Protein AF-A0A074RES9-F1 (afdb_monomer_lite)

Organism: NCBI:txid1423351

pLDDT: mean 89.36, std 9.58, range [48.75, 98.12]

Foldseek 3Di:
DQPLVPPVCNPVVVVVQCVVPNQWDDPDPPDIHGNDPVCCCCAVNDPVVDFDDPVLVVPPPDPDDALRRDRDPVRVD

Structure (mmCIF, N/CA/C/O backbone):
data_AF-A0A074RES9-F1
#
_entry.id   AF-A0A074RES9-F1
#
loop_
_atom_site.group_PDB
_atom_site.id
_atom_site.type_symbol
_atom_site.label_atom_id
_atom_site.label_alt_id
_atom_site.label_comp_id
_atom_site.label_asym_id
_atom_site.label_entity_id
_atom_site.label_seq_id
_atom_site.pdbx_PDB_ins_code
_atom_site.Cartn_x
_atom_site.Cartn_y
_atom_site.Cartn_z
_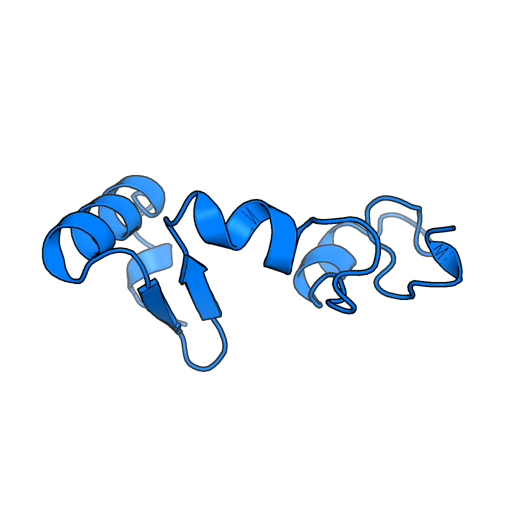atom_site.occupancy
_atom_site.B_iso_or_equiv
_atom_site.auth_seq_id
_atom_site.auth_comp_id
_atom_site.auth_asym_id
_atom_site.aut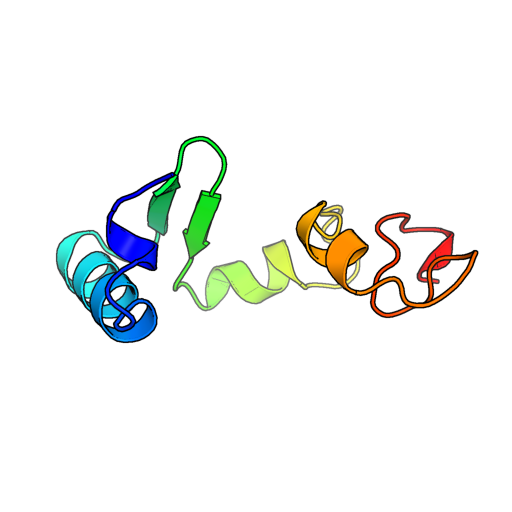h_atom_id
_atom_site.pdbx_PDB_model_num
ATOM 1 N N . MET A 1 1 ? -12.350 12.066 -4.553 1.00 48.75 1 MET A N 1
ATOM 2 C CA . MET A 1 1 ? -11.201 11.669 -3.707 1.00 48.75 1 MET A CA 1
ATOM 3 C C . MET A 1 1 ? -11.706 11.408 -2.296 1.00 48.75 1 MET A C 1
ATOM 5 O O . MET A 1 1 ? -12.540 12.176 -1.832 1.00 48.75 1 MET A O 1
ATOM 9 N N . SER A 1 2 ? -11.269 10.322 -1.652 1.00 55.44 2 SER A N 1
ATOM 10 C CA . SER A 1 2 ? -11.679 9.969 -0.283 1.00 55.44 2 SER A CA 1
ATOM 11 C C . SER A 1 2 ? -11.239 11.049 0.715 1.00 55.44 2 SER A C 1
ATOM 13 O O . SER A 1 2 ? -10.102 11.514 0.657 1.00 55.44 2 SER A O 1
ATOM 15 N N . SER A 1 3 ? -12.131 11.450 1.628 1.00 64.12 3 SER A N 1
ATOM 16 C CA . SER A 1 3 ? -11.881 12.474 2.660 1.00 64.12 3 SER A CA 1
ATOM 17 C C . SER A 1 3 ? -10.669 12.168 3.553 1.00 64.12 3 SER A C 1
ATOM 19 O O . SER A 1 3 ? -10.116 13.085 4.155 1.00 64.12 3 SER A O 1
ATOM 21 N N . LEU A 1 4 ? -10.253 10.899 3.630 1.00 65.50 4 LEU A N 1
ATOM 22 C CA . LEU A 1 4 ? -9.192 10.404 4.513 1.00 65.50 4 LEU A CA 1
ATOM 23 C C . LEU A 1 4 ? -7.807 11.001 4.198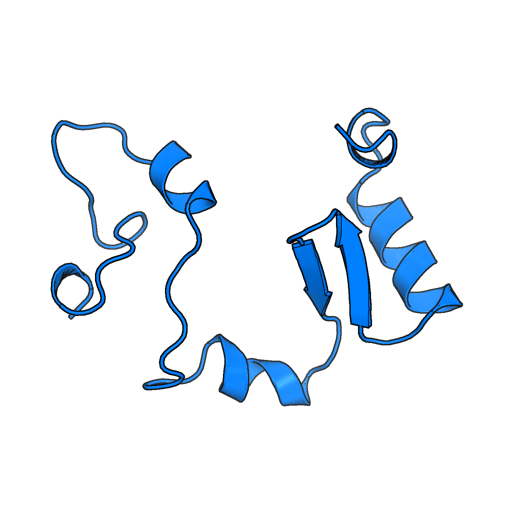 1.00 65.50 4 LEU A C 1
ATOM 25 O O . LEU A 1 4 ? -6.984 11.128 5.093 1.00 65.50 4 LEU A O 1
ATOM 29 N N . VAL A 1 5 ? -7.549 11.399 2.947 1.00 64.81 5 VAL A N 1
ATOM 30 C CA . VAL A 1 5 ? -6.219 11.876 2.513 1.00 64.81 5 VAL A CA 1
ATOM 31 C C . VAL A 1 5 ? -6.018 13.374 2.786 1.00 64.81 5 VAL A C 1
ATOM 33 O O . VAL A 1 5 ? -4.893 13.845 2.913 1.00 64.81 5 VAL A O 1
ATOM 36 N N . ARG A 1 6 ? -7.101 14.153 2.907 1.00 74.62 6 ARG A N 1
ATOM 37 C CA . ARG A 1 6 ? -7.028 15.627 2.971 1.00 74.62 6 ARG A CA 1
ATOM 38 C C . ARG A 1 6 ? -6.773 16.177 4.379 1.00 74.62 6 ARG A C 1
ATOM 40 O O . ARG A 1 6 ? -6.602 17.379 4.536 1.00 74.62 6 ARG A O 1
ATOM 47 N N . THR A 1 7 ? -6.778 15.326 5.400 1.00 84.00 7 THR A N 1
ATOM 48 C CA . THR A 1 7 ? -6.638 15.742 6.804 1.00 84.00 7 THR A CA 1
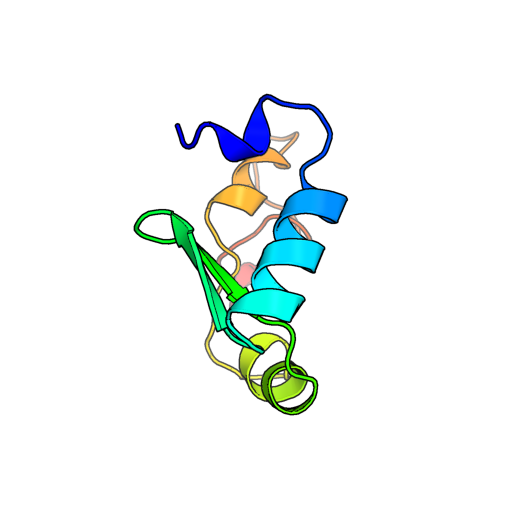ATOM 49 C C . THR A 1 7 ? -5.185 15.948 7.231 1.00 84.00 7 THR A C 1
ATOM 51 O O . THR A 1 7 ? -4.959 16.508 8.294 1.00 84.00 7 THR A O 1
ATOM 54 N N . GLY A 1 8 ? -4.207 15.483 6.443 1.00 89.19 8 GLY A N 1
ATOM 55 C CA . GLY A 1 8 ? -2.794 15.449 6.841 1.00 89.19 8 GLY A CA 1
ATOM 56 C C . GLY A 1 8 ? -2.439 14.315 7.813 1.00 89.19 8 GLY A C 1
ATOM 57 O O . GLY A 1 8 ? -1.263 14.093 8.065 1.00 89.19 8 GLY A O 1
ATOM 58 N N . HIS A 1 9 ? -3.430 13.554 8.288 1.00 91.56 9 HIS A N 1
ATOM 59 C CA . HIS A 1 9 ? -3.278 12.466 9.264 1.00 91.56 9 HIS A CA 1
ATOM 60 C C . HIS A 1 9 ? -3.472 11.084 8.624 1.00 91.56 9 HIS A C 1
ATOM 62 O O . HIS A 1 9 ? -4.146 10.209 9.168 1.00 91.56 9 HIS A O 1
ATOM 68 N N . HIS A 1 10 ? -2.988 10.910 7.391 1.00 91.19 10 HIS A N 1
ATOM 69 C CA . HIS A 1 10 ? -3.257 9.700 6.612 1.00 91.19 10 HIS A CA 1
ATOM 70 C C . HIS A 1 10 ? -2.752 8.439 7.325 1.00 91.19 10 HIS A C 1
ATOM 72 O O . HIS A 1 10 ? -3.480 7.453 7.411 1.00 91.19 10 HIS A O 1
ATOM 78 N N . SER A 1 11 ? -1.528 8.476 7.854 1.00 93.25 11 SER A N 1
ATOM 79 C CA . SER A 1 11 ? -0.900 7.322 8.500 1.00 93.25 11 SER A CA 1
ATOM 80 C C . SER A 1 11 ? -1.647 6.895 9.764 1.00 93.25 11 SER A C 1
ATOM 82 O O . SER A 1 11 ? -1.924 5.711 9.934 1.00 93.25 11 SER A O 1
ATOM 84 N N . GLU A 1 12 ? -2.042 7.845 10.614 1.00 95.19 12 GLU A N 1
ATOM 85 C CA . GLU A 1 12 ? -2.794 7.574 11.843 1.00 95.19 12 GLU A CA 1
ATOM 86 C C . GLU A 1 12 ? -4.185 7.017 11.537 1.00 95.19 12 GLU A C 1
ATOM 88 O O . GLU A 1 12 ? -4.648 6.087 12.194 1.00 95.19 12 GLU A O 1
ATOM 93 N N . ILE A 1 13 ? -4.843 7.549 10.505 1.00 94.62 13 ILE A N 1
ATOM 94 C CA . ILE A 1 13 ? -6.150 7.062 10.061 1.00 94.62 13 ILE A CA 1
ATOM 95 C C . ILE A 1 13 ? -6.040 5.631 9.527 1.00 94.62 13 ILE A C 1
ATOM 97 O O . ILE A 1 13 ? -6.850 4.784 9.893 1.00 94.62 13 ILE A O 1
ATOM 101 N N . VAL A 1 14 ? -5.052 5.337 8.676 1.00 95.56 14 VAL A N 1
ATOM 102 C CA . VAL A 1 14 ? -4.847 3.980 8.142 1.00 95.56 14 VAL A CA 1
ATOM 103 C C . VAL A 1 14 ? -4.550 2.992 9.269 1.00 95.56 14 VAL A C 1
ATOM 105 O O . VAL A 1 14 ? -5.145 1.915 9.293 1.00 95.56 14 VAL A O 1
ATOM 108 N N . GLN A 1 15 ? -3.728 3.383 10.244 1.00 96.81 15 GLN A N 1
ATOM 109 C CA . GLN A 1 15 ? -3.457 2.578 11.434 1.00 96.81 15 GLN A CA 1
ATOM 110 C C . GLN A 1 15 ? -4.743 2.264 12.218 1.00 96.81 15 GLN A C 1
ATOM 112 O O . GLN A 1 15 ? -5.037 1.098 12.473 1.00 96.81 15 GLN A O 1
ATOM 117 N N . GLN A 1 16 ? -5.566 3.275 12.517 1.00 96.56 16 GLN A N 1
ATOM 118 C CA . GLN A 1 16 ? -6.851 3.084 13.209 1.00 96.56 16 GLN A CA 1
ATOM 119 C C . GLN A 1 16 ? -7.818 2.183 12.426 1.00 96.56 16 GLN A C 1
ATOM 121 O O . GLN A 1 16 ? -8.592 1.422 13.010 1.00 96.56 16 GLN A O 1
ATOM 126 N N . LEU A 1 17 ? -7.800 2.257 11.092 1.00 96.75 17 LEU A N 1
ATOM 127 C CA . LEU A 1 17 ? -8.614 1.376 10.257 1.00 96.75 17 LEU A CA 1
ATOM 128 C C . LEU A 1 17 ? -8.146 -0.078 10.355 1.00 96.75 17 LEU A C 1
ATOM 130 O O . LEU A 1 17 ? -8.995 -0.962 10.445 1.00 96.75 17 LEU A O 1
ATOM 134 N N . HIS A 1 18 ? -6.837 -0.330 10.375 1.00 98.12 18 HIS A N 1
ATOM 135 C CA . HIS A 1 18 ? -6.298 -1.677 10.564 1.00 98.12 18 HIS A CA 1
ATOM 136 C C . HIS A 1 18 ? -6.575 -2.227 11.968 1.00 98.12 18 HIS A C 1
ATOM 138 O O . HIS A 1 18 ? -6.955 -3.387 12.101 1.00 98.12 18 HIS A O 1
ATOM 144 N N . GLU A 1 19 ? -6.502 -1.391 13.007 1.00 97.75 19 GLU A N 1
ATOM 145 C CA . GLU A 1 19 ? -6.909 -1.771 14.369 1.00 97.75 19 GLU A CA 1
ATOM 146 C C . GLU A 1 19 ? -8.390 -2.170 14.441 1.00 97.75 19 GLU A C 1
ATOM 148 O O . GLU A 1 19 ? -8.759 -3.085 15.176 1.00 97.75 19 GLU A O 1
ATOM 153 N N . LYS A 1 20 ? -9.249 -1.506 13.656 1.00 97.94 20 LYS A N 1
ATOM 154 C CA . LYS A 1 20 ? -10.696 -1.749 13.656 1.00 97.94 20 LYS A CA 1
ATOM 155 C C . LYS A 1 20 ? -11.135 -2.912 12.763 1.00 97.94 20 LYS A C 1
ATOM 157 O O . LYS A 1 20 ? -12.068 -3.628 13.122 1.00 97.94 20 LYS A O 1
ATOM 162 N N . TYR A 1 21 ? -10.545 -3.046 11.578 1.00 97.88 21 TYR A N 1
ATOM 163 C CA . TYR A 1 21 ? -11.032 -3.946 10.525 1.00 97.88 21 TYR A CA 1
ATOM 164 C C . TYR A 1 21 ? -10.075 -5.103 10.210 1.00 97.88 21 TYR A C 1
ATOM 166 O O . TYR A 1 21 ? -10.442 -5.996 9.449 1.00 97.88 21 TYR A O 1
ATOM 174 N N . GLY A 1 22 ? -8.884 -5.122 10.809 1.00 97.62 22 GLY A N 1
ATOM 175 C CA . GLY A 1 22 ? -7.888 -6.170 10.619 1.00 97.62 22 GLY A CA 1
ATOM 176 C C . GLY A 1 22 ? -6.885 -5.864 9.508 1.00 97.62 22 GLY A C 1
ATOM 177 O O . GLY A 1 22 ? -6.674 -4.719 9.113 1.00 97.62 22 GLY A O 1
ATOM 178 N N . THR A 1 23 ? -6.228 -6.906 9.004 1.00 97.81 23 THR A N 1
ATOM 179 C CA . THR A 1 23 ? -5.023 -6.783 8.170 1.00 97.81 23 THR A CA 1
ATOM 180 C C . THR A 1 23 ? -5.284 -6.299 6.741 1.00 97.81 23 THR A C 1
ATOM 182 O O . THR A 1 23 ? -4.360 -5.806 6.104 1.00 97.81 23 THR A O 1
ATOM 185 N N . PHE A 1 24 ? -6.524 -6.343 6.244 1.00 97.19 24 PHE A N 1
ATOM 186 C CA . PHE A 1 24 ? -6.893 -5.875 4.902 1.00 97.19 24 PHE A CA 1
ATOM 187 C C . PHE A 1 24 ? -7.949 -4.771 4.983 1.00 97.19 24 PHE A C 1
ATOM 189 O O . PHE A 1 24 ? -9.073 -5.000 5.429 1.00 97.19 24 PHE A O 1
ATOM 196 N N . VAL A 1 25 ? -7.616 -3.576 4.490 1.00 97.50 25 VAL A N 1
ATOM 197 C CA . VAL A 1 25 ? -8.502 -2.404 4.525 1.00 97.50 25 VAL A CA 1
ATOM 198 C C . VAL A 1 25 ? -8.639 -1.805 3.131 1.00 97.50 25 VAL A C 1
ATOM 200 O O . VAL A 1 25 ? -7.656 -1.446 2.489 1.00 97.50 25 VAL A O 1
ATOM 203 N N . ARG A 1 26 ? -9.872 -1.620 2.650 1.00 95.56 26 ARG A N 1
ATOM 204 C CA . ARG A 1 26 ? -10.134 -0.912 1.388 1.00 95.56 26 ARG A CA 1
ATOM 205 C C . ARG A 1 26 ? -10.201 0.601 1.627 1.00 95.56 26 ARG A C 1
ATOM 207 O O . ARG A 1 26 ? -11.177 1.092 2.184 1.00 95.56 26 ARG A O 1
ATOM 214 N N . LEU A 1 27 ? -9.194 1.340 1.157 1.00 92.81 27 LEU A N 1
ATOM 215 C CA . LEU A 1 27 ? -9.106 2.808 1.276 1.00 92.81 27 LEU A CA 1
ATOM 216 C C . LEU A 1 27 ? -9.792 3.551 0.117 1.00 92.81 27 LEU A C 1
ATOM 218 O O . LEU A 1 27 ? -10.157 4.724 0.236 1.00 92.81 27 LEU A O 1
ATOM 222 N N . GLY A 1 28 ? -9.980 2.872 -1.015 1.00 90.75 28 GLY A N 1
ATOM 223 C CA . GLY A 1 28 ? -10.671 3.394 -2.190 1.00 90.75 28 GLY A CA 1
ATOM 224 C C . GLY A 1 28 ? -11.112 2.275 -3.136 1.00 90.75 28 GLY A C 1
ATOM 225 O O . GLY A 1 28 ? -10.822 1.108 -2.874 1.00 90.75 28 GLY A O 1
ATOM 226 N N . PRO A 1 29 ? -11.791 2.600 -4.251 1.00 91.44 29 PRO A N 1
ATOM 227 C CA . PRO A 1 29 ? -12.328 1.593 -5.169 1.00 91.44 29 PRO A CA 1
ATOM 228 C C . PRO A 1 29 ? -11.286 0.554 -5.609 1.00 91.44 29 PRO A C 1
ATOM 230 O O . PRO A 1 29 ? -11.558 -0.640 -5.536 1.00 91.44 29 PRO A O 1
ATOM 233 N N . ASN A 1 30 ? -10.068 1.011 -5.922 1.00 91.44 30 ASN A N 1
ATOM 234 C CA . ASN A 1 30 ? -8.955 0.184 -6.402 1.00 91.44 30 ASN A CA 1
ATOM 235 C C . ASN A 1 30 ? -7.724 0.242 -5.476 1.00 91.44 30 ASN A C 1
ATOM 237 O O . ASN A 1 30 ? -6.603 0.067 -5.937 1.00 91.44 30 ASN A O 1
ATOM 241 N N . HIS A 1 31 ? -7.909 0.552 -4.188 1.00 92.31 31 HIS A N 1
ATOM 242 C CA . HIS A 1 31 ? -6.804 0.694 -3.235 1.00 92.31 31 HIS A CA 1
ATOM 243 C C . HIS A 1 31 ? -7.099 -0.111 -1.971 1.00 92.31 31 HIS A C 1
ATOM 245 O O . HIS A 1 31 ? -8.017 0.220 -1.214 1.00 92.31 31 HIS A O 1
ATOM 251 N N . ILE A 1 32 ? -6.312 -1.166 -1.767 1.00 94.62 32 ILE A N 1
ATOM 252 C CA . ILE A 1 32 ? -6.317 -1.999 -0.567 1.00 94.62 32 ILE A CA 1
ATOM 253 C C . ILE A 1 32 ? -4.993 -1.768 0.156 1.00 94.62 32 ILE A C 1
ATOM 255 O O . ILE A 1 32 ? -3.932 -1.892 -0.449 1.00 94.62 32 ILE A O 1
ATOM 259 N N . SER A 1 33 ? -5.074 -1.411 1.432 1.00 95.62 33 SER A N 1
ATOM 260 C CA . SER A 1 33 ? -3.943 -1.397 2.349 1.00 95.62 33 SER A CA 1
ATOM 261 C C . SER A 1 33 ? -3.864 -2.752 3.044 1.00 95.62 33 SER A C 1
ATOM 263 O O . SER A 1 33 ? -4.896 -3.306 3.440 1.00 95.62 33 SER A O 1
ATOM 265 N N . ILE A 1 34 ? -2.656 -3.307 3.114 1.00 97.06 34 ILE A N 1
ATOM 266 C CA . ILE A 1 34 ? -2.383 -4.649 3.626 1.00 97.06 34 ILE A CA 1
ATOM 267 C C . ILE A 1 34 ? -1.329 -4.516 4.723 1.00 97.06 34 ILE A C 1
ATOM 269 O O . ILE A 1 34 ? -0.231 -4.026 4.471 1.00 97.06 34 ILE A O 1
ATOM 273 N N . ALA A 1 35 ? -1.682 -4.953 5.926 1.00 96.94 35 ALA A N 1
ATOM 274 C CA . ALA A 1 35 ? -0.838 -4.974 7.114 1.00 96.94 35 ALA A CA 1
ATOM 275 C C . ALA A 1 35 ? -0.682 -6.423 7.602 1.00 96.94 35 ALA A C 1
ATOM 277 O O . ALA A 1 35 ? -1.067 -6.760 8.720 1.00 96.94 35 ALA A O 1
ATOM 278 N N . ASP A 1 36 ? -0.178 -7.289 6.720 1.00 97.12 36 ASP A N 1
ATOM 279 C CA . ASP A 1 36 ? 0.005 -8.724 6.953 1.00 97.12 36 ASP A CA 1
ATOM 280 C C . ASP A 1 36 ? 1.440 -9.135 6.570 1.00 97.12 36 ASP A C 1
ATOM 282 O O . ASP A 1 36 ? 1.821 -8.945 5.408 1.00 97.12 36 ASP A O 1
ATOM 286 N N . PRO A 1 37 ? 2.257 -9.663 7.501 1.00 95.25 37 PRO A N 1
ATOM 287 C CA . PRO A 1 37 ? 3.617 -10.096 7.186 1.00 95.25 37 PRO A CA 1
ATOM 288 C C . PRO A 1 37 ? 3.657 -11.225 6.146 1.00 95.25 37 PRO A C 1
ATOM 290 O O . PRO A 1 37 ? 4.574 -11.246 5.324 1.00 95.25 37 PRO A O 1
ATOM 293 N N . ASP A 1 38 ? 2.653 -12.106 6.113 1.00 95.12 38 ASP A N 1
ATOM 294 C CA . ASP A 1 38 ? 2.618 -13.244 5.186 1.00 95.12 38 ASP A CA 1
ATOM 295 C C . ASP A 1 38 ? 2.334 -12.797 3.739 1.00 95.12 38 ASP A C 1
ATOM 297 O O . ASP A 1 38 ? 2.609 -13.520 2.779 1.00 95.12 38 ASP A O 1
ATOM 301 N N . ALA A 1 39 ? 1.838 -11.568 3.550 1.00 94.38 39 ALA A N 1
ATOM 302 C CA . ALA A 1 39 ? 1.598 -10.988 2.232 1.00 94.38 39 ALA A CA 1
ATOM 303 C C . ALA A 1 39 ? 2.858 -10.386 1.585 1.00 94.38 39 ALA A C 1
ATOM 305 O O . ALA A 1 39 ? 2.841 -10.105 0.384 1.00 94.38 39 ALA A O 1
ATOM 306 N N . LEU A 1 40 ? 3.949 -10.184 2.336 1.00 92.31 40 LEU A N 1
ATOM 307 C CA . LEU A 1 40 ? 5.157 -9.528 1.819 1.00 92.31 40 LEU A CA 1
ATOM 308 C C . LEU A 1 40 ? 5.766 -10.289 0.642 1.00 92.31 40 LEU A C 1
ATOM 310 O O . LEU A 1 40 ? 6.015 -9.687 -0.400 1.00 92.31 40 LEU A O 1
ATOM 314 N N . GLU A 1 41 ? 5.945 -11.603 0.776 1.00 92.62 41 GLU A N 1
ATOM 315 C CA . GLU A 1 41 ? 6.508 -12.436 -0.295 1.00 92.62 41 GLU A CA 1
ATOM 316 C C . GLU A 1 41 ? 5.558 -12.517 -1.496 1.00 92.62 41 GLU A C 1
ATOM 318 O O . GLU A 1 41 ? 5.978 -12.448 -2.646 1.00 92.62 41 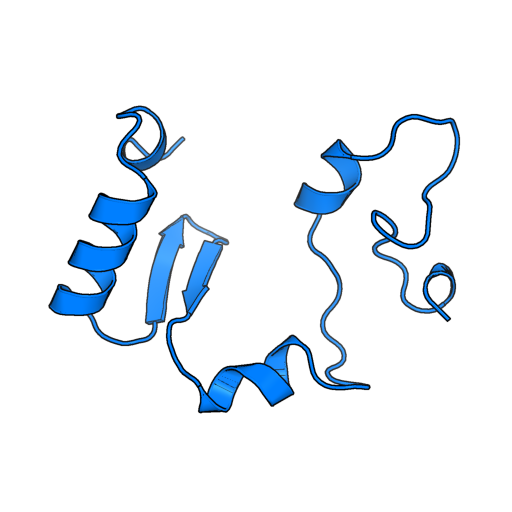GLU A O 1
ATOM 323 N N . LEU A 1 42 ? 4.248 -12.582 -1.254 1.00 92.88 42 LEU A N 1
ATOM 324 C CA . LEU A 1 42 ? 3.261 -12.620 -2.333 1.00 92.88 42 LEU A CA 1
ATOM 325 C C . LEU A 1 42 ? 3.198 -11.314 -3.128 1.00 92.88 42 LEU A C 1
ATOM 327 O O . LEU A 1 42 ? 2.858 -11.346 -4.306 1.00 92.88 42 LEU A O 1
ATOM 331 N N . ILE A 1 43 ? 3.492 -10.170 -2.505 1.00 92.81 43 ILE A N 1
ATOM 332 C CA . ILE A 1 43 ? 3.405 -8.862 -3.163 1.00 92.81 43 ILE A CA 1
ATOM 333 C C . ILE A 1 43 ? 4.754 -8.456 -3.759 1.00 92.81 43 ILE A C 1
ATOM 335 O O . ILE A 1 43 ? 4.838 -8.101 -4.936 1.00 92.81 43 ILE A O 1
ATOM 339 N N . TYR A 1 44 ? 5.806 -8.528 -2.947 1.00 90.50 44 TYR A N 1
ATOM 340 C CA . TYR A 1 44 ? 7.142 -8.019 -3.257 1.00 90.50 44 TYR A CA 1
ATOM 341 C C . TYR A 1 44 ? 8.161 -9.115 -3.585 1.00 90.50 44 TYR A C 1
ATOM 343 O O . TYR A 1 44 ? 9.280 -8.791 -3.984 1.00 90.50 44 TYR A O 1
ATOM 351 N N . GLY A 1 45 ? 7.804 -10.390 -3.425 1.00 89.44 45 GLY A N 1
ATOM 352 C CA . GLY A 1 45 ? 8.692 -11.512 -3.709 1.00 89.44 45 GLY A CA 1
ATOM 353 C C . GLY A 1 45 ? 9.078 -11.605 -5.181 1.00 89.44 45 GLY A C 1
ATOM 354 O O . GLY A 1 45 ? 8.361 -11.178 -6.096 1.00 89.44 45 GLY A O 1
ATOM 355 N N . HIS A 1 46 ? 10.247 -12.193 -5.421 1.00 85.75 46 HIS A N 1
ATOM 356 C CA . HIS A 1 46 ? 10.776 -12.343 -6.769 1.00 85.75 46 HIS A CA 1
ATOM 357 C C . HIS A 1 46 ? 9.866 -13.259 -7.586 1.00 85.75 46 HIS A C 1
ATOM 359 O O . HIS A 1 46 ? 9.672 -14.427 -7.268 1.00 85.75 46 HIS A O 1
ATOM 365 N N . GLY A 1 47 ? 9.318 -12.725 -8.677 1.00 81.75 47 GLY A N 1
ATOM 366 C CA . GLY A 1 47 ? 8.412 -13.486 -9.531 1.00 81.75 47 GLY A CA 1
ATOM 367 C C . GLY A 1 47 ? 6.948 -13.485 -9.085 1.00 81.75 47 GLY A C 1
ATOM 368 O O . GLY A 1 47 ? 6.173 -14.193 -9.722 1.00 81.75 47 GLY A O 1
ATOM 369 N N . SER A 1 48 ? 6.548 -12.648 -8.113 1.00 81.81 48 SER A N 1
ATOM 370 C CA . SER A 1 48 ? 5.149 -12.495 -7.659 1.00 81.81 48 SER A CA 1
ATOM 371 C C . SER A 1 48 ? 4.135 -12.220 -8.780 1.00 81.81 48 SER A C 1
ATOM 373 O O . SER A 1 48 ? 2.938 -12.442 -8.623 1.00 81.81 48 SER A O 1
ATOM 375 N N . GLY A 1 49 ? 4.603 -11.729 -9.931 1.00 84.62 49 GLY A N 1
ATOM 376 C CA . GLY A 1 49 ? 3.774 -11.432 -11.101 1.00 84.62 49 GLY A CA 1
ATOM 377 C C . GLY A 1 49 ? 2.991 -10.126 -10.975 1.00 84.62 49 GLY A C 1
ATOM 378 O O . GLY A 1 49 ? 2.408 -9.681 -11.962 1.00 84.62 49 GLY A O 1
ATOM 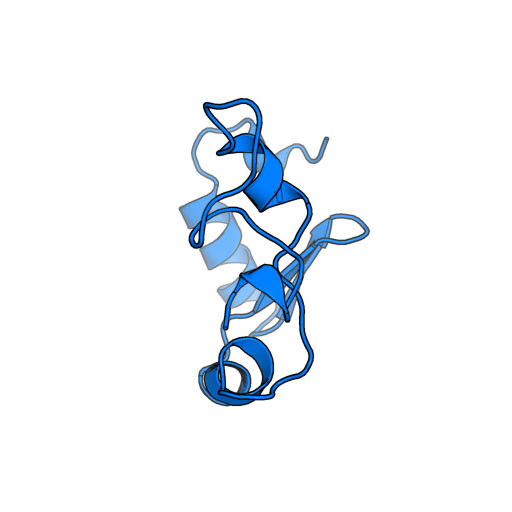379 N N . LEU A 1 50 ? 3.019 -9.485 -9.802 1.00 90.31 50 LEU A N 1
ATOM 380 C CA . LEU A 1 50 ? 2.457 -8.158 -9.605 1.00 90.31 50 LEU A CA 1
ATOM 381 C C . LEU A 1 50 ? 3.357 -7.094 -10.236 1.00 90.31 50 LEU A C 1
ATOM 383 O O . LEU A 1 50 ? 4.585 -7.172 -10.187 1.00 90.31 50 LEU A O 1
ATOM 387 N N . LEU A 1 51 ? 2.718 -6.087 -10.824 1.00 91.56 51 LEU A N 1
ATOM 388 C CA . LEU A 1 51 ? 3.385 -4.924 -11.394 1.00 91.56 51 LEU A CA 1
ATOM 389 C C . LEU A 1 51 ? 3.296 -3.745 -10.428 1.00 91.56 51 LEU A C 1
ATOM 391 O O . LEU A 1 51 ? 2.341 -3.624 -9.653 1.00 91.56 51 LEU A O 1
ATOM 395 N N . LYS A 1 52 ? 4.271 -2.836 -10.517 1.00 91.31 52 LYS A N 1
ATOM 396 C CA . LYS A 1 52 ? 4.152 -1.523 -9.879 1.00 91.31 52 LYS A CA 1
ATOM 397 C C . LYS A 1 52 ? 2.909 -0.816 -10.419 1.00 91.31 52 LYS A C 1
ATOM 399 O O . LYS A 1 52 ? 2.577 -0.925 -11.597 1.00 91.31 52 LYS A O 1
ATOM 404 N N . SER A 1 53 ? 2.210 -0.100 -9.547 1.00 92.19 53 SER A N 1
ATOM 405 C CA . SER A 1 53 ? 0.998 0.616 -9.935 1.00 92.19 53 SER A CA 1
ATOM 406 C C . SER A 1 53 ? 1.317 1.892 -10.717 1.00 92.19 53 SER A C 1
ATOM 408 O O . SER A 1 53 ? 2.423 2.428 -10.653 1.00 92.19 53 SER A O 1
ATOM 410 N N . GLU A 1 54 ? 0.299 2.443 -11.380 1.00 91.44 54 GLU A N 1
ATOM 411 C CA . GLU A 1 54 ? 0.361 3.730 -12.091 1.00 91.44 54 GLU A CA 1
ATOM 412 C C . GLU A 1 54 ? 0.854 4.899 -11.216 1.00 91.44 54 GLU A C 1
ATOM 414 O O . GLU A 1 54 ? 1.359 5.887 -11.742 1.00 91.44 54 GLU A O 1
ATOM 419 N N . PHE A 1 55 ? 0.773 4.781 -9.883 1.00 91.00 55 PHE A N 1
ATOM 420 C CA . PHE A 1 55 ? 1.352 5.746 -8.941 1.00 91.00 55 PHE A CA 1
ATOM 421 C C . PHE A 1 55 ? 2.836 6.013 -9.223 1.00 91.00 55 PHE A C 1
ATOM 423 O O . PHE A 1 55 ? 3.286 7.151 -9.120 1.00 91.00 55 PHE A O 1
ATOM 430 N N . TYR A 1 56 ? 3.586 4.988 -9.637 1.00 92.75 56 TYR A N 1
ATOM 431 C CA . TYR A 1 56 ? 5.017 5.114 -9.886 1.00 92.75 56 TYR A CA 1
ATOM 432 C C . TYR A 1 56 ? 5.349 6.020 -11.076 1.00 92.75 56 TYR A C 1
ATOM 434 O O . TYR A 1 56 ? 6.384 6.685 -11.056 1.00 92.75 56 TYR A O 1
ATOM 442 N N . ARG A 1 57 ? 4.442 6.155 -12.055 1.00 90.38 57 ARG A N 1
ATOM 443 C CA . ARG A 1 57 ? 4.622 7.078 -13.189 1.00 90.38 57 ARG A CA 1
ATOM 444 C C . ARG A 1 57 ? 4.757 8.534 -12.750 1.00 90.38 57 ARG A C 1
ATOM 446 O O . ARG A 1 57 ? 5.390 9.318 -13.447 1.00 90.38 57 ARG A O 1
ATOM 453 N N . MET A 1 58 ? 4.209 8.899 -11.586 1.00 92.38 58 MET A N 1
ATOM 454 C CA . MET A 1 58 ? 4.340 10.256 -11.039 1.00 92.38 58 MET A CA 1
ATOM 455 C C . MET A 1 58 ? 5.791 10.640 -10.722 1.00 92.38 58 MET A C 1
ATOM 457 O O . MET A 1 58 ? 6.084 11.825 -10.602 1.00 92.38 58 MET A O 1
ATOM 461 N N . PHE A 1 59 ? 6.694 9.664 -10.596 1.00 93.38 59 PHE A N 1
ATOM 462 C CA . PHE A 1 59 ? 8.112 9.896 -10.317 1.00 93.38 59 PHE A CA 1
ATOM 463 C C . PHE A 1 59 ? 8.993 9.882 -11.573 1.00 93.38 59 PHE A C 1
ATOM 465 O O . PHE A 1 59 ? 10.218 9.876 -11.457 1.00 93.38 59 PHE A O 1
ATOM 472 N N . GLN A 1 60 ? 8.406 9.855 -12.773 1.00 91.94 60 GLN A N 1
ATOM 473 C CA . GLN A 1 60 ? 9.160 9.977 -14.015 1.00 91.94 60 GLN A CA 1
ATOM 474 C C . GLN A 1 60 ? 9.561 11.440 -14.244 1.00 91.94 60 GLN A C 1
ATOM 476 O O . GLN A 1 60 ? 8.735 12.284 -14.582 1.00 91.94 60 GLN A O 1
ATOM 481 N N . ASN A 1 61 ? 10.853 11.732 -14.085 1.00 88.19 61 ASN A N 1
ATOM 482 C CA . ASN A 1 61 ? 11.398 13.090 -14.215 1.00 88.19 61 ASN A CA 1
ATOM 483 C C . ASN A 1 61 ? 12.000 13.386 -15.604 1.00 88.19 61 ASN A C 1
ATOM 485 O O . ASN A 1 61 ? 12.499 14.485 -15.839 1.00 88.19 61 ASN A O 1
ATOM 489 N N . GLY A 1 62 ? 11.981 12.414 -16.521 1.00 88.19 62 GLY A N 1
ATOM 490 C CA . GLY A 1 62 ? 12.601 12.503 -17.844 1.00 88.19 62 GLY A CA 1
ATOM 491 C C . GLY A 1 62 ? 11.744 11.893 -18.959 1.00 88.19 62 GLY A C 1
ATOM 492 O O . GLY A 1 62 ? 10.619 11.455 -18.715 1.00 88.19 62 GLY A O 1
ATOM 493 N N . PRO A 1 63 ? 12.260 11.843 -20.198 1.00 88.69 63 PRO A N 1
ATOM 494 C CA . PRO A 1 63 ? 11.511 11.329 -21.348 1.00 88.69 63 PRO A CA 1
ATOM 495 C C . PRO A 1 63 ? 11.207 9.825 -21.258 1.00 88.69 63 PRO A C 1
ATOM 497 O O . PRO A 1 63 ? 10.272 9.363 -21.905 1.00 88.69 63 PRO A O 1
ATOM 500 N N . SER A 1 64 ? 11.954 9.087 -20.436 1.00 89.31 64 SER A N 1
ATOM 501 C CA . SER A 1 64 ? 11.830 7.638 -20.269 1.00 89.31 64 SER A CA 1
ATOM 502 C C . SER A 1 64 ? 11.700 7.263 -18.796 1.00 89.31 64 SER A C 1
ATOM 504 O O . SER A 1 64 ? 12.155 8.009 -17.924 1.00 89.31 64 SER A O 1
ATOM 506 N N . ALA A 1 65 ? 11.099 6.103 -18.539 1.00 90.56 65 ALA A N 1
ATOM 507 C CA . ALA A 1 65 ? 11.081 5.484 -17.223 1.00 90.56 65 ALA A CA 1
ATOM 508 C C . ALA A 1 65 ? 12.478 4.958 -16.836 1.00 90.56 65 ALA A C 1
ATOM 510 O O . ALA A 1 65 ? 13.294 4.620 -17.693 1.00 90.56 65 ALA A O 1
ATOM 511 N N . ASP A 1 66 ? 12.742 4.894 -15.536 1.00 91.44 66 ASP A N 1
ATOM 512 C CA . ASP A 1 66 ? 13.919 4.291 -14.917 1.00 91.44 66 ASP A CA 1
ATOM 513 C C . ASP A 1 66 ? 13.511 3.081 -14.055 1.00 91.44 66 ASP A C 1
ATOM 515 O O . ASP A 1 66 ? 12.328 2.763 -13.909 1.00 91.44 66 ASP A O 1
ATOM 519 N N . VAL A 1 67 ? 14.489 2.404 -13.446 1.00 91.00 67 VAL A N 1
ATOM 520 C CA . VAL A 1 67 ? 14.244 1.192 -12.645 1.00 91.00 67 VAL A CA 1
ATOM 521 C C . VAL A 1 67 ? 13.289 1.431 -11.467 1.00 91.00 67 VAL A C 1
ATOM 523 O O . VAL A 1 67 ? 12.599 0.514 -11.022 1.00 91.00 67 VAL A O 1
ATOM 526 N N . PHE A 1 68 ? 13.212 2.657 -10.943 1.00 90.56 68 PHE A N 1
ATOM 527 C CA . PHE A 1 68 ? 12.331 2.987 -9.832 1.00 90.56 68 PHE A CA 1
ATOM 528 C C . PHE A 1 68 ? 10.881 3.135 -10.298 1.00 90.56 68 PHE A C 1
ATOM 530 O O . PHE A 1 68 ? 9.993 2.581 -9.643 1.00 90.56 68 PHE A O 1
ATOM 537 N N . ASN A 1 69 ? 10.637 3.812 -11.421 1.00 92.94 69 ASN A N 1
ATOM 538 C CA . ASN A 1 69 ? 9.285 4.159 -11.874 1.00 92.94 69 ASN A CA 1
ATOM 539 C C . ASN A 1 69 ? 8.718 3.293 -13.017 1.00 92.94 69 ASN A C 1
ATOM 541 O O . ASN A 1 69 ? 7.509 3.366 -13.257 1.00 92.94 69 ASN A O 1
ATOM 545 N N . THR A 1 70 ? 9.520 2.449 -13.679 1.00 92.56 70 THR A N 1
ATOM 546 C CA . THR A 1 70 ? 8.993 1.536 -14.703 1.00 92.56 70 THR A CA 1
ATOM 547 C C . THR A 1 70 ? 8.013 0.529 -14.098 1.00 92.56 70 THR A C 1
ATOM 549 O O . THR A 1 70 ? 8.234 -0.033 -13.021 1.00 92.56 70 THR A O 1
ATOM 552 N N . THR A 1 71 ? 6.902 0.326 -14.802 1.00 91.06 71 THR A N 1
ATOM 553 C CA . THR A 1 71 ? 5.876 -0.677 -14.477 1.00 91.06 71 THR A CA 1
ATOM 554 C C . THR A 1 71 ? 6.016 -1.927 -15.344 1.00 91.06 71 THR A C 1
ATOM 556 O O . THR A 1 71 ? 5.367 -2.933 -15.060 1.00 91.06 71 THR A O 1
ATOM 559 N N . ASP A 1 72 ? 6.874 -1.882 -16.369 1.00 89.25 72 ASP A N 1
ATOM 560 C CA . ASP A 1 72 ? 7.163 -3.020 -17.228 1.00 89.25 72 ASP A CA 1
ATOM 561 C C . ASP A 1 72 ? 8.234 -3.897 -16.571 1.00 89.25 72 ASP A C 1
ATOM 563 O O . ASP A 1 72 ? 9.338 -3.461 -16.241 1.00 89.25 72 ASP A O 1
ATOM 567 N N . LYS A 1 73 ? 7.900 -5.172 -16.377 1.00 85.69 73 LYS A N 1
ATOM 568 C CA . LYS A 1 73 ? 8.798 -6.147 -15.758 1.00 85.69 73 LYS A CA 1
ATOM 569 C C . LYS A 1 73 ? 10.062 -6.395 -16.593 1.00 85.69 73 LYS A C 1
ATOM 571 O O . LYS A 1 73 ? 11.114 -6.666 -16.018 1.00 85.69 73 LYS A O 1
ATOM 576 N N . SER A 1 74 ? 9.962 -6.316 -17.920 1.00 86.31 74 SER A N 1
ATOM 577 C CA . SER A 1 74 ? 11.095 -6.501 -18.833 1.00 86.31 74 SER A CA 1
ATOM 578 C C . SER A 1 74 ? 12.088 -5.340 -18.777 1.00 86.31 74 SER A C 1
ATOM 580 O O . SER A 1 74 ? 13.285 -5.570 -18.896 1.00 86.31 74 SER A O 1
ATOM 582 N N . GLU A 1 75 ? 11.611 -4.123 -18.508 1.00 86.00 75 GLU A N 1
ATOM 583 C CA . GLU A 1 75 ? 12.458 -2.942 -18.298 1.00 86.00 75 GLU A CA 1
ATOM 584 C C . GLU A 1 75 ? 13.077 -2.894 -16.888 1.00 86.00 75 GLU A C 1
ATOM 586 O O . GLU A 1 75 ? 14.046 -2.176 -16.659 1.00 86.00 75 GLU A O 1
ATOM 591 N N . HIS A 1 76 ? 12.519 -3.649 -15.934 1.00 79.56 76 HIS A N 1
ATOM 592 C CA . HIS A 1 76 ? 12.984 -3.743 -14.544 1.00 79.56 76 HIS A CA 1
ATOM 593 C C . HIS A 1 76 ? 14.028 -4.864 -14.312 1.00 79.56 76 HIS A C 1
ATOM 595 O O . HIS A 1 76 ? 14.407 -5.128 -13.168 1.00 79.56 76 HIS A O 1
ATOM 601 N N . SER A 1 77 ? 14.443 -5.580 -15.361 1.00 66.38 77 SER A N 1
ATOM 602 C CA . SER A 1 77 ? 15.344 -6.743 -15.264 1.00 66.38 77 SER A CA 1
ATOM 603 C C . SER A 1 77 ? 16.796 -6.408 -15.592 1.00 66.38 77 SER A C 1
ATOM 605 O O . SER A 1 77 ? 17.024 -5.567 -16.487 1.00 66.38 77 SER A O 1
#

Secondary structure (DSSP, 8-state):
--GGGTTS-HHHHHHHHHHHH-SEEEEETTEEEE--TTHHHHHHSTT--PPPPGGGGGG--SSS--TTT---TTTT-

Sequence (77 aa):
MSSLVRTGHHSEIVQQLHEKYGTFVRLGPNHISIADPDALELIYGHGSGLLKSEFYRMFQNGPSADVFNTTDKSEHS

InterPro domains:
  IPR036396 Cytochrome P450 superfamily [G3DSA:1.10.630.10] (3-77)
  IPR036396 Cytochrome P450 superfamily [SSF48264] (8-76)

Radius of gyration: 15.14 Å; chains: 1; bounding box: 28×29×36 Å